Protein AF-A0A258FD17-F1 (afdb_monomer_lite)

Foldseek 3Di:
DVVPPVVPPPPPPLPCQCVVVVALHKGKDFADDPVCVCVPDPDDPPPPPQKADDPVDPRMIMGGDDAPAAQQPPSRRGDNQQCVDPVRNRHHPVVVVVVVVVVVVD

Radius of gyration: 18.04 Å; chains: 1; bounding box: 42×38×41 Å

Organism: NCBI:txid74313

Sequence (106 aa):
AFNVLAEQAGMPVNEFAAEVFRTSTAVLHEGLSPSMQDQHAFAEFKEGANTVTLANVPGVWARIDKASFAKCARSWRRDGTVGDDKEYPDLSARDADAVRWWDTHR

pLDDT: mean 77.76, std 22.1, range [31.16, 98.31]

Structure (mmCIF, N/CA/C/O backbone):
data_AF-A0A258FD17-F1
#
_entry.id   AF-A0A258FD17-F1
#
loop_
_atom_site.group_PDB
_atom_site.id
_atom_site.type_symbol
_atom_site.label_atom_id
_atom_site.label_alt_id
_atom_site.label_comp_id
_atom_site.label_asym_id
_atom_site.label_entity_id
_atom_site.label_seq_id
_atom_site.pdbx_PDB_ins_code
_atom_site.Cartn_x
_atom_site.Cartn_y
_atom_site.Cartn_z
_atom_site.occupancy
_atom_site.B_iso_or_equiv
_atom_site.auth_seq_id
_atom_site.auth_comp_id
_atom_site.auth_asym_id
_atom_site.auth_atom_id
_atom_site.pdbx_PDB_model_num
ATOM 1 N N . ALA A 1 1 ? 6.924 -25.187 -16.352 1.00 37.59 1 ALA A N 1
ATOM 2 C CA . ALA A 1 1 ? 5.456 -25.301 -16.209 1.00 37.59 1 ALA A CA 1
ATOM 3 C C . ALA A 1 1 ? 4.820 -24.206 -15.333 1.00 37.59 1 ALA A C 1
ATOM 5 O O . ALA A 1 1 ? 3.603 -24.135 -15.292 1.00 37.59 1 ALA A O 1
ATOM 6 N N . PHE A 1 2 ? 5.593 -23.317 -14.687 1.00 31.41 2 PHE A N 1
ATOM 7 C CA . PHE A 1 2 ? 5.050 -22.197 -13.895 1.00 31.41 2 PHE A CA 1
ATOM 8 C C . PHE A 1 2 ? 4.536 -21.010 -14.742 1.00 31.41 2 PHE A C 1
ATOM 10 O O . PHE A 1 2 ? 3.702 -20.247 -14.275 1.00 31.41 2 PHE A O 1
ATOM 17 N N . ASN A 1 3 ? 4.976 -20.889 -16.001 1.00 38.16 3 ASN A N 1
ATOM 18 C CA . ASN A 1 3 ? 4.644 -19.753 -16.877 1.00 38.16 3 ASN A CA 1
ATOM 19 C C . ASN A 1 3 ? 3.315 -19.877 -17.643 1.00 38.16 3 ASN A C 1
ATOM 21 O O . ASN A 1 3 ? 3.009 -18.997 -18.431 1.00 38.16 3 ASN A O 1
ATOM 25 N N . VAL A 1 4 ? 2.533 -20.945 -17.445 1.00 31.16 4 VAL A N 1
ATOM 26 C CA . VAL A 1 4 ? 1.282 -21.172 -18.208 1.00 31.16 4 VAL A CA 1
ATOM 27 C C . VAL A 1 4 ? 0.023 -20.906 -17.367 1.00 31.16 4 VAL A C 1
ATOM 29 O O . VAL A 1 4 ? -1.062 -20.752 -17.910 1.00 31.16 4 VAL A O 1
ATOM 32 N N . LEU A 1 5 ? 0.141 -20.783 -16.040 1.00 35.50 5 LEU A N 1
ATOM 33 C CA . LEU A 1 5 ? -1.026 -20.625 -15.159 1.00 35.50 5 LEU A CA 1
ATOM 34 C C . LEU A 1 5 ? -1.391 -19.162 -14.849 1.00 35.50 5 LEU A C 1
ATOM 36 O O . LEU A 1 5 ? -2.516 -18.903 -14.437 1.00 35.50 5 LEU A O 1
ATOM 40 N N . ALA A 1 6 ? -0.487 -18.203 -15.073 1.00 35.88 6 ALA A N 1
ATOM 41 C CA . ALA A 1 6 ? -0.763 -16.781 -14.829 1.00 35.88 6 ALA A CA 1
ATOM 42 C C . ALA A 1 6 ? -1.630 -16.132 -15.929 1.00 35.88 6 ALA A C 1
ATOM 44 O O . ALA A 1 6 ? -2.321 -15.153 -15.671 1.00 35.88 6 ALA A O 1
ATOM 45 N N . GLU A 1 7 ? -1.638 -16.699 -17.140 1.00 32.09 7 GLU A N 1
ATOM 46 C CA . GLU A 1 7 ? -2.398 -16.180 -18.287 1.00 32.09 7 GLU A CA 1
ATOM 47 C C . GLU A 1 7 ? -3.905 -16.507 -18.201 1.00 32.09 7 GLU A C 1
ATOM 49 O O . GLU A 1 7 ? -4.723 -15.862 -18.850 1.00 32.09 7 GLU A O 1
ATOM 54 N N . GLN A 1 8 ? -4.308 -17.470 -17.361 1.00 33.12 8 GLN A N 1
ATOM 55 C CA . GLN A 1 8 ? -5.683 -17.991 -17.342 1.00 33.12 8 GLN A CA 1
ATOM 56 C C . GLN A 1 8 ? -6.670 -17.231 -16.439 1.00 33.12 8 GLN A C 1
ATOM 58 O O . GLN A 1 8 ? -7.841 -17.603 -16.396 1.00 33.12 8 GLN A O 1
ATOM 63 N N . ALA A 1 9 ? -6.249 -16.176 -15.733 1.00 36.12 9 ALA A N 1
ATOM 64 C CA . ALA A 1 9 ? -7.103 -15.515 -14.738 1.00 36.12 9 ALA A CA 1
ATOM 65 C C . ALA A 1 9 ? -7.632 -14.123 -15.131 1.00 36.12 9 ALA A C 1
ATOM 67 O O . ALA A 1 9 ? -8.430 -13.569 -14.382 1.00 36.12 9 ALA A O 1
ATOM 68 N N . GLY A 1 10 ? -7.217 -13.528 -16.259 1.00 41.31 10 GLY A N 1
ATOM 69 C CA . GLY A 1 10 ? -7.689 -12.188 -16.660 1.00 41.31 10 GLY A CA 1
ATOM 70 C C . GLY A 1 10 ? -7.449 -11.084 -15.615 1.00 41.31 10 GLY A C 1
ATOM 71 O O . GLY A 1 10 ? -8.046 -10.013 -15.700 1.00 41.31 10 GLY A O 1
ATOM 72 N N . MET A 1 11 ? -6.595 -11.342 -14.622 1.00 49.16 11 MET A N 1
ATOM 73 C CA . MET A 1 11 ? -6.242 -10.387 -13.581 1.00 49.16 11 MET A CA 1
ATOM 74 C C . MET A 1 11 ? -5.310 -9.356 -14.210 1.00 49.16 11 MET A C 1
ATOM 76 O O . MET A 1 11 ? -4.316 -9.750 -14.834 1.00 49.16 11 MET A O 1
ATOM 80 N N . PRO A 1 12 ? -5.601 -8.049 -14.117 1.00 62.50 12 PRO A N 1
ATOM 81 C CA . PRO A 1 12 ? -4.702 -7.054 -14.668 1.00 62.50 12 PRO A CA 1
ATOM 82 C C . PRO A 1 12 ? -3.336 -7.230 -13.996 1.00 62.50 12 PRO A C 1
ATOM 84 O O . PRO A 1 12 ? -3.251 -7.254 -12.774 1.00 62.50 12 PRO A O 1
ATOM 87 N N . VAL A 1 13 ? -2.262 -7.337 -14.785 1.00 63.47 13 VAL A N 1
ATOM 88 C CA . VAL A 1 13 ? -0.862 -7.554 -14.340 1.00 63.47 13 VAL A CA 1
ATOM 89 C C . VAL A 1 13 ? -0.442 -6.635 -13.174 1.00 63.47 13 VAL A C 1
ATOM 91 O O . VAL A 1 13 ? 0.428 -6.970 -12.372 1.00 63.47 13 VAL A O 1
ATOM 94 N N . ASN A 1 14 ? -1.108 -5.491 -13.033 1.00 78.19 14 ASN A N 1
ATOM 95 C CA . ASN A 1 14 ? -0.897 -4.511 -11.974 1.00 78.19 14 ASN A CA 1
ATOM 96 C C . ASN A 1 14 ? -1.533 -4.843 -10.614 1.00 78.19 14 ASN A C 1
ATOM 98 O O . ASN A 1 14 ? -1.201 -4.182 -9.634 1.00 78.19 14 ASN A O 1
ATOM 102 N N . GLU A 1 15 ? -2.406 -5.844 -10.514 1.00 78.50 15 GLU A N 1
ATOM 103 C CA . GLU A 1 15 ? -3.150 -6.155 -9.285 1.00 78.50 15 GLU A CA 1
ATOM 104 C C . GLU A 1 15 ? -2.229 -6.554 -8.122 1.00 78.50 15 GLU A C 1
ATOM 106 O O . GLU A 1 15 ? -2.435 -6.141 -6.981 1.00 78.50 15 GLU A O 1
ATOM 111 N N . PHE A 1 16 ? -1.150 -7.284 -8.418 1.00 84.12 16 PHE A N 1
ATOM 112 C CA . PHE A 1 16 ? -0.214 -7.790 -7.408 1.00 84.12 16 PHE A CA 1
ATOM 113 C C . PHE A 1 16 ? 1.115 -7.047 -7.344 1.00 84.12 16 PHE A C 1
ATOM 115 O O . PHE A 1 16 ? 1.944 -7.364 -6.489 1.00 84.12 16 PHE A O 1
ATOM 122 N N . ALA A 1 17 ? 1.342 -6.056 -8.209 1.00 89.00 17 ALA A N 1
ATOM 123 C CA . ALA A 1 17 ? 2.627 -5.369 -8.285 1.00 89.00 17 ALA A CA 1
ATOM 124 C C . ALA A 1 17 ? 3.048 -4.812 -6.911 1.00 89.00 17 ALA A C 1
ATOM 126 O O . ALA A 1 17 ? 4.170 -5.043 -6.464 1.00 89.00 17 ALA A O 1
ATOM 127 N N . ALA A 1 18 ? 2.130 -4.159 -6.192 1.00 89.62 18 ALA A N 1
ATOM 128 C CA . ALA A 1 18 ? 2.409 -3.594 -4.869 1.00 89.62 18 ALA A CA 1
ATOM 129 C C . ALA A 1 18 ? 2.841 -4.662 -3.843 1.00 89.62 18 ALA A C 1
ATOM 131 O O . ALA A 1 18 ? 3.740 -4.429 -3.038 1.00 89.62 18 ALA A O 1
ATOM 132 N N . GLU A 1 19 ? 2.257 -5.860 -3.908 1.00 90.81 19 GLU A N 1
ATOM 133 C CA . GLU A 1 19 ? 2.607 -6.965 -3.010 1.00 90.81 19 GLU A CA 1
ATOM 134 C C . GLU A 1 19 ? 3.991 -7.542 -3.333 1.00 90.81 19 GLU A C 1
ATOM 136 O O . GLU A 1 19 ? 4.796 -7.762 -2.426 1.00 90.81 19 GLU A O 1
ATOM 141 N N . VAL A 1 20 ? 4.307 -7.718 -4.622 1.00 89.56 20 VAL A N 1
ATOM 142 C CA . VAL A 1 20 ? 5.622 -8.202 -5.079 1.00 89.56 20 VAL A CA 1
ATOM 143 C C . VAL A 1 20 ? 6.736 -7.244 -4.655 1.00 89.56 20 VAL A C 1
ATOM 145 O O . VAL A 1 20 ? 7.759 -7.682 -4.127 1.00 89.56 20 VAL A O 1
ATOM 148 N N . PHE A 1 21 ? 6.526 -5.937 -4.827 1.00 88.94 21 PHE A N 1
ATOM 149 C CA . PHE A 1 21 ? 7.503 -4.911 -4.448 1.00 88.94 21 PHE A CA 1
ATOM 150 C C . PHE A 1 21 ? 7.474 -4.545 -2.958 1.00 88.94 21 PHE A C 1
ATOM 152 O O . PHE A 1 21 ? 8.293 -3.737 -2.526 1.00 88.94 21 PHE A O 1
ATOM 159 N N . ARG A 1 22 ? 6.579 -5.143 -2.156 1.00 91.62 22 ARG A N 1
ATOM 160 C CA . ARG A 1 22 ? 6.392 -4.831 -0.725 1.00 91.62 22 ARG A CA 1
ATOM 161 C C . ARG A 1 22 ? 6.120 -3.346 -0.462 1.00 91.62 22 ARG A C 1
ATOM 163 O O . ARG A 1 22 ? 6.570 -2.778 0.534 1.00 91.62 22 ARG A O 1
ATOM 170 N N . THR A 1 23 ? 5.349 -2.719 -1.341 1.00 91.38 23 THR A N 1
ATOM 171 C CA . THR A 1 23 ? 4.941 -1.315 -1.252 1.00 91.38 23 THR A CA 1
ATOM 172 C C . THR A 1 23 ? 3.426 -1.199 -1.107 1.00 91.38 23 THR A C 1
ATOM 174 O O . THR A 1 23 ? 2.679 -2.154 -1.286 1.00 91.38 23 THR A O 1
ATOM 177 N N . SER A 1 24 ? 2.934 -0.007 -0.752 1.00 91.56 24 SER A N 1
ATOM 178 C CA . SER A 1 24 ? 1.480 0.238 -0.724 1.00 91.56 24 SER A CA 1
ATOM 179 C C . SER A 1 24 ? 0.893 0.496 -2.114 1.00 91.56 24 SER A C 1
ATOM 181 O O . SER A 1 24 ? -0.277 0.206 -2.341 1.00 91.56 24 SER A O 1
ATOM 183 N N . THR A 1 25 ? 1.701 1.017 -3.044 1.00 88.06 25 THR A N 1
ATOM 184 C CA . THR A 1 25 ? 1.347 1.160 -4.461 1.00 88.06 25 THR A CA 1
ATOM 185 C C . THR A 1 25 ? 2.521 0.721 -5.328 1.00 88.06 25 THR A C 1
ATOM 187 O O . THR A 1 25 ? 3.680 0.961 -4.979 1.00 88.06 25 THR A O 1
ATOM 190 N N . ALA A 1 26 ? 2.221 0.069 -6.444 1.00 89.44 26 ALA A N 1
ATOM 191 C CA . ALA A 1 26 ? 3.147 -0.115 -7.548 1.00 89.44 26 ALA A CA 1
ATOM 192 C C . ALA A 1 26 ? 2.344 -0.342 -8.831 1.00 89.44 26 ALA A C 1
ATOM 194 O O . ALA A 1 26 ? 1.272 -0.945 -8.788 1.00 89.44 26 ALA A O 1
ATOM 195 N N . VAL A 1 27 ? 2.868 0.126 -9.957 1.00 87.31 27 VAL A N 1
ATOM 196 C CA . VAL A 1 27 ? 2.289 -0.091 -11.286 1.00 87.31 27 VAL A CA 1
ATOM 197 C C . VAL A 1 27 ? 3.396 -0.567 -12.209 1.00 87.31 27 VAL A C 1
ATOM 199 O O . VAL A 1 27 ? 4.439 0.076 -12.296 1.00 87.31 27 VAL A O 1
ATOM 202 N N . LEU A 1 28 ? 3.183 -1.694 -12.878 1.00 87.88 28 LEU A N 1
ATOM 203 C CA . LEU A 1 28 ? 4.074 -2.192 -13.914 1.00 87.88 28 LEU A CA 1
ATOM 204 C C . LEU A 1 28 ? 3.780 -1.493 -15.239 1.00 87.88 28 LEU A C 1
ATOM 206 O O . LEU A 1 28 ? 2.634 -1.216 -15.599 1.00 87.88 28 LEU A O 1
ATOM 210 N N . HIS A 1 29 ? 4.854 -1.223 -15.962 1.00 84.38 29 HIS A N 1
ATOM 211 C CA . HIS A 1 29 ? 4.854 -0.589 -17.263 1.00 84.38 29 HIS A CA 1
ATOM 212 C C . HIS A 1 29 ? 5.771 -1.374 -18.203 1.00 84.38 29 HIS A C 1
ATOM 214 O O . HIS A 1 29 ? 6.838 -1.852 -17.805 1.00 84.38 29 HIS A O 1
ATOM 220 N N . GLU A 1 30 ? 5.357 -1.467 -19.462 1.00 86.44 30 GLU A N 1
ATOM 221 C CA . GLU A 1 30 ? 6.183 -1.968 -20.559 1.00 86.44 30 GLU A CA 1
ATOM 222 C C . GLU A 1 30 ? 6.902 -0.804 -21.262 1.00 86.44 30 GLU A C 1
ATOM 224 O O . GLU A 1 30 ? 6.431 0.337 -21.264 1.00 86.44 30 GLU A O 1
ATOM 229 N N . GLY A 1 31 ? 8.048 -1.092 -21.874 1.00 83.44 31 GLY A N 1
ATOM 230 C CA . GLY A 1 31 ? 8.880 -0.134 -22.597 1.00 83.44 31 GLY A CA 1
ATOM 231 C C . GLY A 1 31 ? 10.028 0.446 -21.769 1.00 83.44 31 GLY A C 1
ATOM 232 O O . GLY A 1 31 ? 10.443 -0.095 -20.744 1.00 83.44 31 GLY A O 1
ATOM 233 N N . LEU A 1 32 ? 10.592 1.552 -22.257 1.00 76.25 32 LEU A N 1
ATOM 234 C CA . LEU A 1 32 ? 11.698 2.237 -21.590 1.00 76.25 32 LEU A CA 1
ATOM 235 C C . LEU A 1 32 ? 11.181 3.021 -20.386 1.00 76.25 32 LEU A C 1
ATOM 237 O O . LEU A 1 32 ? 10.193 3.752 -20.486 1.00 76.25 32 LEU A O 1
ATOM 241 N N . SER A 1 33 ? 11.870 2.897 -19.254 1.00 69.00 33 SER A N 1
ATOM 242 C CA . SER A 1 33 ? 11.547 3.706 -18.088 1.00 69.00 33 SER A CA 1
ATOM 243 C C . SER A 1 33 ? 11.883 5.185 -18.345 1.00 69.00 33 SER A C 1
ATOM 245 O O . SER A 1 33 ? 12.815 5.481 -19.099 1.00 69.00 33 SER A O 1
ATOM 247 N N . PRO A 1 34 ? 11.191 6.143 -17.701 1.00 67.88 34 PRO A N 1
ATOM 248 C CA . PRO A 1 34 ? 11.518 7.566 -17.829 1.00 67.88 34 PRO A CA 1
ATOM 249 C C . PRO A 1 34 ? 12.963 7.881 -17.417 1.00 67.88 34 PRO A C 1
ATOM 251 O O . PRO A 1 34 ? 13.607 8.737 -18.012 1.00 67.88 34 PRO A O 1
ATOM 254 N N . SER A 1 35 ? 13.503 7.136 -16.447 1.00 60.12 35 SER A N 1
ATOM 255 C CA . SER A 1 35 ? 14.903 7.227 -16.014 1.00 60.12 35 SER A CA 1
ATOM 256 C C . SER A 1 35 ? 15.920 6.675 -17.025 1.00 60.12 35 SER A C 1
ATOM 258 O O . SER A 1 35 ? 17.104 6.951 -16.885 1.00 60.12 35 SER A O 1
ATOM 260 N N . MET A 1 36 ? 15.489 5.914 -18.039 1.00 52.22 36 MET A N 1
ATOM 261 C CA . MET A 1 36 ? 16.348 5.357 -19.094 1.00 52.22 36 MET A CA 1
ATOM 262 C C . MET A 1 36 ? 16.454 6.244 -20.345 1.00 52.22 36 MET A C 1
ATOM 264 O O . MET A 1 36 ? 17.199 5.892 -21.259 1.00 52.22 36 MET A O 1
ATOM 268 N N . GLN A 1 37 ? 15.751 7.383 -20.412 1.00 54.56 37 GLN A N 1
ATOM 269 C CA . GLN A 1 37 ? 15.863 8.305 -21.555 1.00 54.56 37 GLN A CA 1
ATOM 270 C C . GLN A 1 37 ? 17.181 9.106 -21.561 1.00 54.56 37 GLN A C 1
ATOM 272 O O . GLN A 1 37 ? 17.593 9.559 -22.623 1.00 54.56 37 GLN A O 1
ATO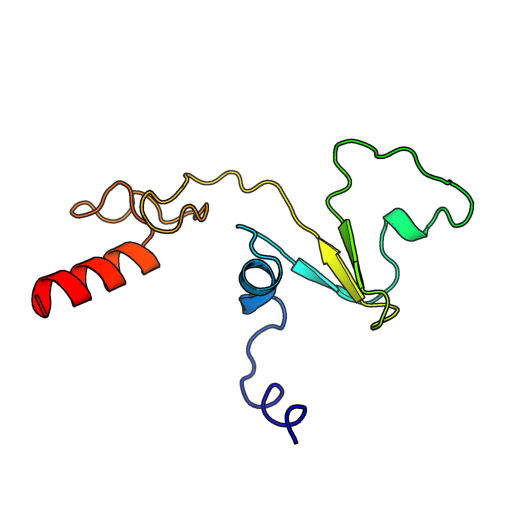M 277 N N . ASP A 1 38 ? 17.900 9.175 -20.433 1.00 48.44 38 ASP A N 1
ATOM 278 C CA . ASP A 1 38 ? 19.250 9.750 -20.341 1.00 48.44 38 ASP A CA 1
ATOM 279 C C . ASP A 1 38 ? 20.302 8.646 -20.127 1.00 48.44 38 ASP A C 1
ATOM 281 O O . ASP A 1 38 ? 20.786 8.409 -19.022 1.00 48.44 38 ASP A O 1
ATOM 285 N N . GLN A 1 39 ? 20.695 7.963 -21.207 1.00 44.94 39 GLN A N 1
ATOM 286 C CA . GLN A 1 39 ? 21.669 6.852 -21.185 1.00 44.94 39 GLN A CA 1
ATOM 287 C C . GLN A 1 39 ? 23.109 7.253 -20.781 1.00 44.94 39 GLN A C 1
ATOM 289 O O . GLN A 1 39 ? 23.984 6.391 -20.705 1.00 44.94 39 GLN A O 1
ATOM 294 N N . HIS A 1 40 ? 23.372 8.536 -20.508 1.00 37.59 40 HIS A N 1
ATOM 295 C CA . HIS A 1 40 ? 24.696 9.060 -20.140 1.00 37.59 40 HIS A CA 1
ATOM 296 C C . HIS A 1 40 ? 24.754 9.786 -18.794 1.00 37.59 40 HIS A C 1
ATOM 298 O O . HIS A 1 40 ? 25.833 10.213 -18.381 1.00 37.59 40 HIS A O 1
ATOM 304 N N . ALA A 1 41 ? 23.641 9.907 -18.075 1.00 40.94 41 ALA A N 1
ATOM 305 C CA . ALA A 1 41 ? 23.691 10.416 -16.720 1.00 40.94 41 ALA A CA 1
ATOM 306 C C . ALA A 1 41 ? 23.920 9.227 -15.780 1.00 40.94 41 ALA A C 1
ATOM 308 O O . ALA A 1 41 ? 23.021 8.419 -15.554 1.00 40.94 41 ALA A O 1
ATOM 309 N N . PHE A 1 42 ? 25.099 9.152 -15.156 1.00 41.38 42 PHE A N 1
ATOM 310 C CA . PHE A 1 42 ? 25.165 8.662 -13.777 1.00 41.38 42 PHE A CA 1
ATOM 311 C C . PHE A 1 42 ? 24.316 9.631 -12.946 1.00 41.38 42 PHE A C 1
ATOM 313 O O . PHE A 1 42 ? 24.839 10.551 -12.322 1.00 41.38 42 PHE A O 1
ATOM 320 N N . ALA A 1 43 ? 22.994 9.524 -13.072 1.00 42.31 43 ALA A N 1
ATOM 321 C CA . ALA A 1 43 ? 22.069 10.430 -12.443 1.00 42.31 43 ALA A CA 1
ATOM 322 C C . ALA A 1 43 ? 22.175 10.149 -10.953 1.00 42.31 43 ALA A C 1
ATOM 324 O O . ALA A 1 43 ? 21.772 9.092 -10.465 1.00 42.31 43 ALA A O 1
ATOM 325 N N . GLU A 1 44 ? 22.804 11.099 -10.269 1.00 42.69 44 GLU A N 1
ATOM 326 C CA . GLU A 1 44 ? 22.560 11.455 -8.883 1.00 42.69 44 GLU A CA 1
ATOM 327 C C . GLU A 1 44 ? 21.200 10.912 -8.437 1.00 42.69 44 GLU A C 1
ATOM 329 O O . GLU A 1 44 ? 20.202 11.127 -9.131 1.00 42.69 44 GLU A O 1
ATOM 334 N N . PHE A 1 45 ? 21.176 10.163 -7.328 1.00 37.41 45 PHE A N 1
ATOM 335 C CA . PHE A 1 45 ? 19.951 9.704 -6.675 1.00 37.41 45 PHE A CA 1
ATOM 336 C C . PHE A 1 45 ? 19.045 10.925 -6.464 1.00 37.41 45 PHE A C 1
ATOM 338 O O . PHE A 1 45 ? 19.122 11.610 -5.447 1.00 37.41 45 PHE A O 1
ATOM 345 N N . LYS A 1 46 ? 18.208 11.248 -7.454 1.00 42.22 46 LYS A N 1
ATOM 346 C CA . LYS A 1 46 ? 17.224 12.306 -7.329 1.00 42.22 46 LYS A CA 1
ATOM 347 C C . LYS A 1 46 ? 16.186 11.737 -6.393 1.00 42.22 46 LYS A C 1
ATOM 349 O O . LYS A 1 46 ? 15.460 10.803 -6.738 1.00 42.22 46 LYS A O 1
ATOM 354 N N . GLU A 1 47 ? 16.175 12.266 -5.183 1.00 38.50 47 GLU A N 1
ATOM 355 C CA . GLU A 1 47 ? 15.110 12.058 -4.222 1.00 38.50 47 GLU A CA 1
ATOM 356 C C . GLU A 1 47 ? 13.769 12.250 -4.962 1.00 38.50 47 GLU A C 1
ATOM 358 O O . GLU A 1 47 ? 13.480 13.332 -5.470 1.00 38.50 47 GLU A O 1
ATOM 363 N N . GLY A 1 48 ? 13.013 11.161 -5.161 1.00 46.56 48 GLY A N 1
ATOM 364 C CA . GLY A 1 48 ? 11.801 11.163 -5.994 1.00 46.56 48 GLY A CA 1
ATOM 365 C C . GLY A 1 48 ? 11.839 10.328 -7.281 1.00 46.56 48 GLY A C 1
ATOM 366 O O . GLY A 1 48 ? 10.834 10.304 -7.989 1.00 46.56 48 GLY A O 1
ATOM 367 N N . ALA A 1 49 ? 12.919 9.598 -7.584 1.00 58.41 49 ALA A N 1
ATOM 368 C CA . ALA A 1 49 ? 12.879 8.555 -8.612 1.00 58.41 49 ALA A CA 1
ATOM 369 C C . ALA A 1 49 ? 11.996 7.381 -8.138 1.00 58.41 49 ALA A C 1
ATOM 371 O O . ALA A 1 49 ? 12.454 6.424 -7.522 1.00 58.41 49 ALA A O 1
ATOM 372 N N . ASN A 1 50 ? 10.699 7.459 -8.422 1.00 75.25 50 ASN A N 1
ATOM 373 C CA . ASN A 1 50 ? 9.681 6.451 -8.125 1.00 75.25 50 ASN A CA 1
ATOM 374 C C . ASN A 1 50 ? 9.719 5.265 -9.104 1.00 75.25 50 ASN A C 1
ATOM 376 O O . ASN A 1 50 ? 8.677 4.703 -9.407 1.00 75.25 50 ASN A O 1
ATOM 380 N N . THR A 1 51 ? 10.874 4.918 -9.671 1.00 81.88 51 THR A N 1
ATOM 381 C CA . THR A 1 51 ? 10.977 3.975 -10.794 1.00 81.88 51 THR A CA 1
ATOM 382 C C . THR A 1 51 ? 12.012 2.895 -10.507 1.00 81.88 51 THR A C 1
ATOM 384 O O . THR A 1 51 ? 13.146 3.201 -10.150 1.00 81.88 51 THR A O 1
ATOM 387 N N . VAL A 1 52 ? 11.633 1.633 -10.705 1.00 83.00 52 VAL A N 1
ATOM 388 C CA . VAL A 1 52 ? 12.481 0.450 -10.514 1.00 83.00 52 VAL A CA 1
ATOM 389 C C . VAL A 1 52 ? 12.503 -0.358 -11.808 1.00 83.00 52 VAL A C 1
ATOM 391 O O . VAL A 1 52 ? 11.453 -0.732 -12.322 1.00 83.00 52 VAL A O 1
ATOM 394 N N . THR A 1 53 ? 13.689 -0.636 -12.344 1.00 84.06 53 THR A N 1
ATOM 395 C CA . THR A 1 53 ? 13.870 -1.491 -13.528 1.00 84.06 53 THR A CA 1
ATOM 396 C C . THR A 1 53 ? 14.261 -2.909 -13.116 1.00 84.06 53 THR A C 1
ATOM 398 O O . THR A 1 53 ? 14.862 -3.126 -12.062 1.00 84.06 53 THR A O 1
ATOM 401 N N . LEU A 1 54 ? 13.917 -3.897 -13.946 1.00 79.25 54 LEU A N 1
ATOM 402 C CA . LEU A 1 54 ? 14.231 -5.304 -13.697 1.00 79.25 54 LEU A CA 1
ATOM 403 C C . LEU A 1 54 ? 15.383 -5.751 -14.602 1.00 79.25 54 LEU A C 1
ATOM 405 O O . LEU A 1 54 ? 15.210 -5.896 -15.807 1.00 79.25 54 LEU A O 1
ATOM 409 N N . ALA A 1 55 ? 16.559 -6.012 -14.023 1.00 78.00 55 ALA A N 1
ATOM 410 C CA . ALA A 1 55 ? 17.767 -6.350 -14.789 1.00 78.00 55 ALA A CA 1
ATOM 411 C C . ALA A 1 55 ? 17.590 -7.567 -15.720 1.00 78.00 55 ALA A C 1
ATOM 413 O O . ALA A 1 55 ? 18.106 -7.581 -16.834 1.00 78.00 55 ALA A O 1
ATOM 414 N N . ASN A 1 56 ? 16.825 -8.568 -15.276 1.00 79.81 56 ASN A N 1
ATOM 415 C CA . ASN A 1 56 ? 16.611 -9.815 -16.015 1.00 79.81 56 ASN A CA 1
ATOM 416 C C . ASN A 1 56 ? 15.389 -9.767 -16.947 1.00 79.81 56 ASN A C 1
ATOM 418 O O . ASN A 1 56 ? 15.114 -10.749 -17.633 1.00 79.81 56 ASN A O 1
ATOM 422 N N . VAL A 1 57 ? 14.647 -8.655 -16.958 1.00 84.69 57 VAL A N 1
ATOM 423 C CA . VAL A 1 57 ? 13.466 -8.459 -17.809 1.00 84.69 57 VAL A CA 1
ATOM 424 C C . VAL A 1 57 ? 13.556 -7.074 -18.463 1.00 84.69 57 VAL A C 1
ATOM 426 O O . VAL A 1 57 ? 12.913 -6.123 -18.010 1.00 84.69 57 VAL A O 1
ATOM 429 N N . PRO A 1 58 ? 14.388 -6.927 -19.512 1.00 82.31 58 PRO A N 1
ATOM 430 C CA . PRO A 1 58 ? 14.519 -5.665 -20.228 1.00 82.31 58 PRO A CA 1
ATOM 431 C C . PRO A 1 58 ? 13.173 -5.211 -20.800 1.00 82.31 58 PRO A C 1
ATOM 433 O O . PRO A 1 58 ? 12.405 -6.023 -21.310 1.00 82.31 58 PRO A O 1
ATOM 436 N N . GLY A 1 59 ? 12.899 -3.907 -20.736 1.00 82.69 59 GLY A N 1
ATOM 437 C CA . GLY A 1 59 ? 11.636 -3.343 -21.218 1.00 82.69 59 GLY A CA 1
ATOM 438 C C . GLY A 1 59 ? 10.463 -3.481 -20.245 1.00 82.69 59 GLY A C 1
ATOM 439 O O . GLY A 1 59 ? 9.341 -3.174 -20.629 1.00 82.69 59 GLY A O 1
ATOM 440 N N . VAL A 1 60 ? 10.698 -3.912 -19.001 1.00 86.50 60 VAL A N 1
ATOM 441 C CA . VAL A 1 60 ? 9.700 -3.873 -17.925 1.00 86.50 60 VAL A CA 1
ATOM 442 C C . VAL A 1 60 ? 10.240 -3.066 -16.752 1.00 86.50 60 VAL A C 1
ATOM 444 O O . VAL A 1 60 ? 11.379 -3.243 -16.306 1.00 86.50 60 VAL A O 1
ATOM 447 N N . TRP A 1 61 ? 9.402 -2.176 -16.230 1.00 86.38 61 TRP A N 1
ATOM 448 C CA . TRP A 1 61 ? 9.723 -1.357 -15.070 1.00 86.38 61 TRP A CA 1
ATOM 449 C C . TRP A 1 61 ? 8.492 -1.130 -14.192 1.00 86.38 61 TRP A C 1
ATOM 451 O O . TRP A 1 61 ? 7.354 -1.241 -14.639 1.00 86.38 61 TRP A O 1
ATOM 461 N N . ALA A 1 62 ? 8.725 -0.829 -12.918 1.00 87.50 62 ALA A N 1
ATOM 462 C CA . ALA A 1 62 ? 7.693 -0.542 -11.937 1.00 87.50 62 ALA A CA 1
ATOM 463 C C . ALA A 1 62 ? 7.772 0.913 -11.485 1.00 87.50 62 ALA A C 1
ATOM 465 O O . ALA A 1 62 ? 8.853 1.417 -11.178 1.00 87.50 62 ALA A O 1
ATOM 466 N N . ARG A 1 63 ? 6.617 1.570 -11.396 1.00 86.94 63 ARG A N 1
ATOM 467 C CA . ARG A 1 63 ? 6.454 2.878 -10.769 1.00 86.94 63 ARG A CA 1
ATOM 468 C C . ARG A 1 63 ? 5.914 2.710 -9.354 1.00 86.94 63 ARG A C 1
ATOM 470 O O . ARG A 1 63 ? 4.891 2.055 -9.180 1.00 86.94 63 ARG A O 1
ATOM 477 N N . ILE A 1 64 ? 6.572 3.293 -8.359 1.00 87.00 64 ILE A N 1
ATOM 478 C CA . ILE A 1 64 ? 6.248 3.184 -6.932 1.00 87.00 64 ILE A CA 1
ATOM 479 C C . ILE A 1 64 ? 5.977 4.576 -6.374 1.00 87.00 64 ILE A C 1
ATOM 481 O O . ILE A 1 64 ? 6.897 5.295 -5.983 1.00 87.00 64 ILE A O 1
ATOM 485 N N . ASP A 1 65 ? 4.709 4.959 -6.294 1.00 83.62 65 ASP A N 1
ATOM 486 C CA . ASP A 1 65 ? 4.349 6.258 -5.741 1.00 83.62 65 ASP A CA 1
ATOM 487 C C . ASP A 1 65 ? 4.212 6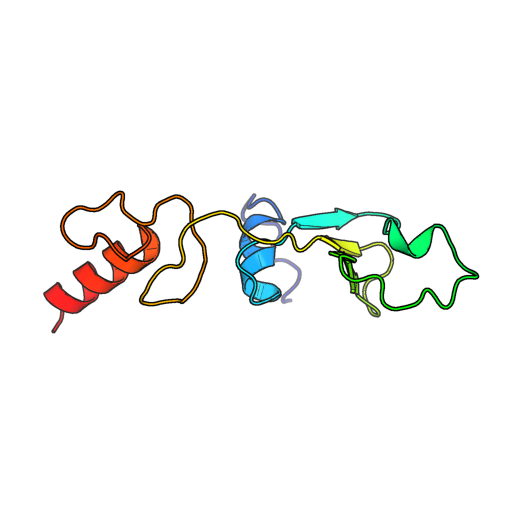.214 -4.221 1.00 83.62 65 ASP A C 1
ATOM 489 O O . ASP A 1 65 ? 3.834 5.209 -3.603 1.00 83.62 65 ASP A O 1
ATOM 493 N N . LYS A 1 66 ? 4.448 7.370 -3.598 1.00 84.56 66 LYS A N 1
AT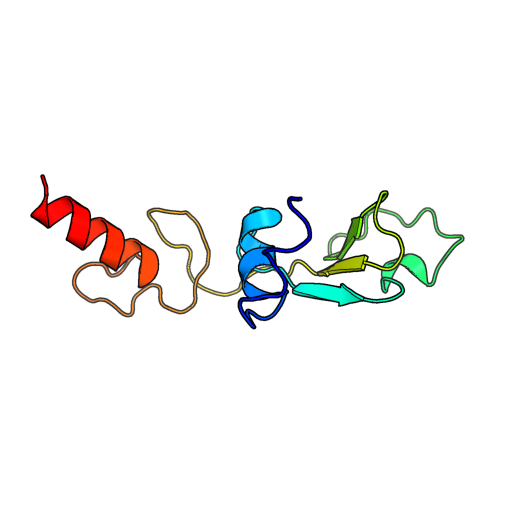OM 494 C CA . LYS A 1 66 ? 4.079 7.566 -2.201 1.00 84.56 66 LYS A CA 1
ATOM 495 C C . LYS A 1 66 ? 2.556 7.514 -2.083 1.00 84.56 66 LYS A C 1
ATOM 497 O O . LYS A 1 66 ? 1.857 8.398 -2.569 1.00 84.56 66 LYS A O 1
ATOM 502 N N . ALA A 1 67 ? 2.053 6.498 -1.391 1.00 87.69 67 ALA A N 1
ATOM 503 C CA . ALA A 1 67 ? 0.631 6.377 -1.100 1.00 87.69 67 ALA A CA 1
ATOM 504 C C . ALA A 1 67 ? 0.173 7.504 -0.157 1.00 87.69 67 ALA A C 1
ATOM 506 O O . ALA A 1 67 ? 0.781 7.724 0.896 1.00 87.69 67 ALA A O 1
ATOM 507 N N . SER A 1 68 ? -0.903 8.196 -0.529 1.00 89.56 68 SER A N 1
ATOM 508 C CA . SER A 1 68 ? -1.496 9.296 0.244 1.00 89.56 68 SER A CA 1
ATOM 509 C C . SER A 1 68 ? -2.484 8.826 1.313 1.00 89.56 68 SER A C 1
ATOM 511 O O . SER A 1 68 ? -2.759 9.568 2.253 1.00 89.56 68 SER A O 1
ATOM 513 N N . PHE A 1 69 ? -2.995 7.601 1.194 1.00 93.88 69 PHE A N 1
ATOM 514 C CA . PHE A 1 69 ? -3.999 7.059 2.104 1.00 93.88 69 PHE A CA 1
ATOM 515 C C . PHE A 1 69 ? -3.456 6.770 3.510 1.00 93.88 69 PHE A C 1
ATOM 517 O O . PHE A 1 69 ? -2.238 6.685 3.745 1.00 93.88 69 PHE A O 1
ATOM 524 N N . ALA A 1 70 ? -4.382 6.605 4.457 1.00 96.62 70 ALA A N 1
ATOM 525 C CA . ALA A 1 70 ? -4.067 6.257 5.833 1.00 96.62 70 ALA A CA 1
ATOM 526 C C . ALA A 1 70 ? -3.399 4.875 5.917 1.00 96.62 70 ALA A C 1
ATOM 528 O O . ALA A 1 70 ? -3.610 3.995 5.085 1.00 96.62 70 ALA A O 1
ATOM 529 N N . LYS A 1 71 ? -2.524 4.714 6.913 1.00 97.56 71 LYS A N 1
ATOM 530 C CA . LYS A 1 71 ? -1.798 3.469 7.173 1.00 97.56 71 LYS A CA 1
ATOM 531 C C . LYS A 1 71 ? -2.701 2.541 7.986 1.00 97.56 71 LYS A C 1
ATOM 533 O O . LYS A 1 71 ? -3.093 2.922 9.081 1.00 97.56 71 LYS A O 1
ATOM 538 N N . CYS A 1 72 ? -2.950 1.333 7.492 1.00 98.06 72 CYS A N 1
ATOM 539 C CA . CYS A 1 72 ? -3.625 0.288 8.254 1.00 98.06 72 CYS A CA 1
ATOM 540 C C . CYS A 1 72 ? -2.765 -0.148 9.451 1.00 98.06 72 CYS A C 1
ATOM 542 O O . CYS A 1 72 ? -1.565 -0.413 9.298 1.00 98.06 72 CYS A O 1
ATOM 544 N N . ALA A 1 73 ? -3.365 -0.257 10.637 1.00 98.25 73 ALA A N 1
ATOM 545 C CA . ALA A 1 73 ? -2.647 -0.600 11.861 1.00 98.25 73 ALA A CA 1
ATOM 546 C C . ALA A 1 73 ? -2.061 -2.026 11.854 1.00 98.25 73 ALA A C 1
ATOM 548 O O . ALA A 1 73 ? -0.974 -2.241 12.393 1.00 98.25 73 ALA A O 1
ATOM 549 N N . ARG A 1 74 ? -2.723 -2.985 11.189 1.00 97.50 74 ARG A N 1
ATOM 550 C CA . ARG A 1 74 ? -2.318 -4.401 11.167 1.00 97.50 74 ARG A CA 1
ATOM 551 C C . ARG A 1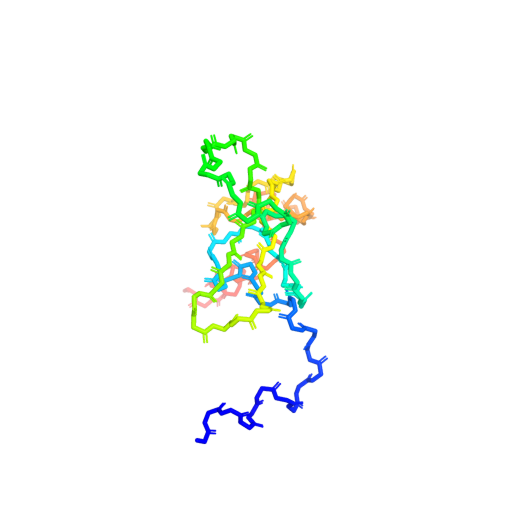 74 ? -1.219 -4.704 10.151 1.00 97.50 74 ARG A C 1
ATOM 553 O O . ARG A 1 74 ? -0.141 -5.149 10.531 1.00 97.50 74 ARG A O 1
ATOM 560 N N . SER A 1 75 ? -1.481 -4.493 8.860 1.00 95.81 75 SER A N 1
ATOM 561 C CA . SER A 1 75 ? -0.514 -4.816 7.795 1.00 95.81 75 SER A CA 1
ATOM 562 C C . SER A 1 75 ? 0.498 -3.715 7.508 1.00 95.81 75 SER A C 1
ATOM 564 O O . SER A 1 75 ? 1.438 -3.947 6.752 1.00 95.81 75 SER A O 1
ATOM 566 N N . TRP A 1 76 ? 0.289 -2.508 8.045 1.00 96.31 76 TRP A N 1
ATOM 567 C CA . TRP A 1 76 ? 1.057 -1.304 7.713 1.00 96.31 76 TRP A CA 1
ATOM 568 C C . TRP A 1 76 ? 0.942 -0.842 6.252 1.00 96.31 76 TRP A C 1
ATOM 570 O O . TRP A 1 76 ? 1.583 0.147 5.882 1.00 96.31 76 TRP A O 1
ATOM 580 N N . ARG A 1 77 ? 0.099 -1.490 5.436 1.00 94.69 77 ARG A N 1
ATOM 581 C CA . ARG A 1 77 ? -0.234 -1.034 4.084 1.00 94.69 77 ARG A CA 1
ATOM 582 C C . ARG A 1 77 ? -1.049 0.256 4.163 1.00 94.69 77 ARG A C 1
ATOM 584 O O . ARG A 1 77 ? -1.926 0.391 5.013 1.00 94.69 77 ARG A O 1
ATOM 591 N N . ARG A 1 78 ? -0.755 1.217 3.287 1.00 95.00 78 ARG A N 1
ATOM 592 C CA . ARG A 1 78 ? -1.601 2.400 3.097 1.00 95.00 78 ARG A CA 1
ATOM 593 C C . ARG A 1 78 ? -2.710 2.072 2.110 1.00 95.00 78 ARG A C 1
ATOM 595 O O . ARG A 1 78 ? -2.407 1.657 0.994 1.00 95.00 78 ARG A O 1
ATOM 602 N N . ASP A 1 79 ? -3.955 2.255 2.525 1.00 94.19 79 ASP A N 1
ATOM 603 C CA . ASP A 1 79 ? -5.136 1.837 1.769 1.00 94.19 79 ASP A CA 1
ATOM 604 C C . ASP A 1 79 ? -6.278 2.845 1.950 1.00 94.19 79 ASP A C 1
ATOM 606 O O . ASP A 1 79 ? -6.431 3.425 3.025 1.00 94.19 79 ASP A O 1
ATOM 610 N N . GLY A 1 80 ? -7.041 3.091 0.883 1.00 94.56 80 GLY A N 1
ATOM 611 C CA . GLY A 1 80 ? -8.112 4.089 0.871 1.00 94.56 80 GLY A CA 1
ATOM 612 C C . GLY A 1 80 ? -9.332 3.714 1.707 1.00 94.56 80 GLY A C 1
ATOM 613 O O . GLY A 1 80 ? -10.091 4.608 2.057 1.00 94.56 80 GLY A O 1
ATOM 614 N N . THR A 1 81 ? -9.485 2.435 2.054 1.00 96.75 81 THR A N 1
ATOM 615 C CA . THR A 1 81 ? -10.613 1.917 2.847 1.00 96.75 81 THR A CA 1
ATOM 616 C C . THR A 1 81 ? -10.377 1.963 4.358 1.00 96.75 81 THR A C 1
ATOM 618 O O . THR A 1 81 ? -11.219 1.528 5.141 1.00 96.75 81 THR A O 1
ATOM 621 N N . VAL A 1 82 ? -9.210 2.452 4.801 1.00 97.94 82 VAL A N 1
ATOM 622 C CA . VAL A 1 82 ? -8.915 2.594 6.233 1.00 97.94 82 VAL A CA 1
ATOM 623 C C . VAL A 1 82 ? -9.872 3.613 6.852 1.00 97.94 82 VAL A C 1
ATOM 625 O O . VAL A 1 82 ? -9.831 4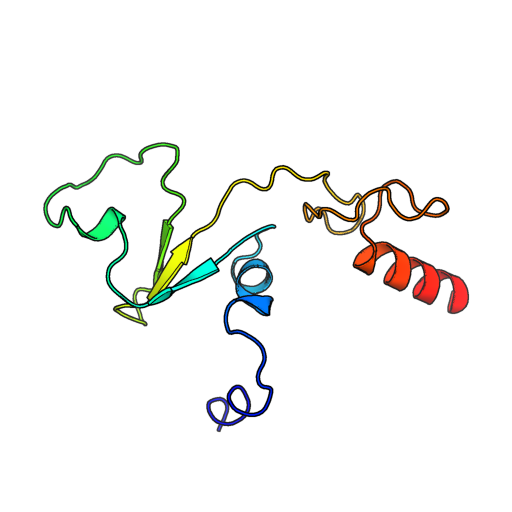.791 6.496 1.00 97.94 82 VAL A O 1
ATOM 628 N N . GLY A 1 83 ? -10.686 3.154 7.805 1.00 96.69 83 GLY A N 1
ATOM 629 C CA . GLY A 1 83 ? -11.700 3.963 8.491 1.00 96.69 83 GLY A CA 1
ATOM 630 C C . GLY A 1 83 ? -13.136 3.776 7.995 1.00 96.69 83 GLY A C 1
ATOM 631 O O . GLY A 1 83 ? -14.045 4.347 8.598 1.00 96.69 83 GLY A O 1
ATOM 632 N N . ASP A 1 84 ? -13.363 2.971 6.952 1.00 97.50 84 ASP A N 1
ATOM 633 C CA . ASP A 1 84 ? -14.715 2.679 6.448 1.00 97.50 84 ASP A CA 1
ATOM 634 C C . ASP A 1 84 ? -15.514 1.775 7.406 1.00 97.50 84 ASP A C 1
ATOM 636 O O . ASP A 1 84 ? -16.734 1.911 7.540 1.00 97.50 84 ASP A O 1
ATOM 640 N N . ASP A 1 85 ? -14.830 0.859 8.096 1.00 97.06 85 ASP A N 1
ATOM 641 C CA . ASP A 1 85 ? -15.427 -0.048 9.075 1.00 97.06 85 ASP A CA 1
ATOM 642 C C . ASP A 1 85 ? -15.443 0.596 10.472 1.00 97.06 85 ASP A C 1
ATOM 644 O O . ASP A 1 85 ? -14.402 0.926 11.038 1.00 97.06 85 ASP A O 1
ATOM 648 N N . LYS A 1 86 ? -16.634 0.767 11.060 1.00 97.06 86 LYS A N 1
ATOM 649 C CA . LYS A 1 86 ? -16.794 1.371 12.395 1.00 97.06 86 LYS A CA 1
ATOM 650 C C . LYS A 1 86 ? -16.316 0.473 13.534 1.00 97.06 86 LYS A C 1
ATOM 652 O O . LYS A 1 86 ? -15.978 0.995 14.593 1.00 97.06 86 LYS A O 1
ATOM 657 N N . GLU A 1 87 ? -16.358 -0.843 13.348 1.00 97.19 87 GLU A N 1
ATOM 658 C CA . GLU A 1 87 ? -15.883 -1.814 14.337 1.00 97.19 87 GLU A CA 1
ATOM 659 C C . GLU A 1 87 ? -14.349 -1.846 14.362 1.00 97.19 87 GLU A C 1
ATOM 661 O O . GLU A 1 87 ? -13.749 -1.965 15.429 1.00 97.19 87 GLU A O 1
ATOM 666 N N . TYR A 1 88 ? -13.724 -1.629 13.200 1.00 97.69 88 TYR A N 1
ATOM 667 C CA . TYR A 1 88 ? -12.272 -1.611 13.019 1.00 97.69 88 TYR A CA 1
ATOM 668 C C . TYR A 1 88 ? -11.792 -0.318 12.322 1.00 97.69 88 TYR A C 1
ATOM 670 O O . TYR A 1 88 ? -11.305 -0.363 11.188 1.00 97.69 88 TYR A O 1
ATOM 678 N N . PRO A 1 89 ? -11.897 0.852 12.986 1.00 97.94 89 PRO A N 1
ATOM 679 C CA . PRO A 1 89 ? -11.698 2.165 12.358 1.00 97.94 89 PRO A CA 1
ATOM 680 C C . PRO A 1 89 ? -10.248 2.472 11.950 1.00 97.94 89 PRO A C 1
ATOM 682 O O . PRO A 1 89 ? -9.991 3.452 11.254 1.00 97.94 89 PRO A O 1
ATOM 685 N N . ASP A 1 90 ? -9.280 1.672 12.389 1.00 97.88 90 ASP A N 1
ATOM 686 C CA . ASP A 1 90 ? -7.858 1.793 12.061 1.00 97.88 90 ASP A CA 1
ATOM 687 C C . ASP A 1 90 ? -7.373 0.730 11.058 1.00 97.88 90 ASP A C 1
ATOM 689 O O . ASP A 1 90 ? -6.179 0.678 10.725 1.00 97.88 90 ASP A O 1
ATOM 693 N N . LEU A 1 91 ? -8.286 -0.104 10.546 1.00 98.31 91 LEU A N 1
ATOM 694 C CA . LEU A 1 91 ? -7.995 -1.173 9.596 1.00 98.31 91 LEU A CA 1
ATOM 695 C C . LEU A 1 91 ? -8.568 -0.873 8.209 1.00 98.31 91 LEU A C 1
ATOM 697 O O . LEU A 1 91 ? -9.592 -0.214 8.063 1.00 98.31 91 LEU A O 1
ATOM 701 N N . SER A 1 92 ? -7.890 -1.378 7.177 1.00 97.50 92 SER A N 1
ATOM 702 C CA . SER A 1 92 ? -8.458 -1.454 5.827 1.00 97.50 92 SER A CA 1
ATOM 703 C C . SER A 1 92 ? -9.497 -2.572 5.751 1.00 97.50 92 SER A C 1
ATOM 705 O O . SER A 1 92 ? -9.422 -3.524 6.530 1.00 97.50 92 SER A O 1
ATOM 707 N N . ALA A 1 93 ? -10.403 -2.522 4.770 1.00 97.12 93 ALA A N 1
ATOM 708 C CA . ALA A 1 93 ? -11.459 -3.527 4.602 1.00 97.12 93 ALA A CA 1
ATOM 709 C C . ALA A 1 93 ? -10.907 -4.968 4.576 1.00 97.12 93 ALA A C 1
ATOM 711 O O . ALA A 1 93 ? -11.377 -5.836 5.308 1.00 97.12 93 ALA A O 1
ATOM 712 N N . ARG A 1 94 ? -9.817 -5.200 3.826 1.00 95.25 94 ARG A N 1
ATOM 713 C CA . ARG A 1 94 ? -9.133 -6.505 3.761 1.00 95.25 94 ARG A CA 1
ATOM 714 C C . ARG A 1 94 ? -8.662 -6.988 5.134 1.00 95.25 94 ARG A C 1
ATOM 716 O O . ARG A 1 94 ? -8.772 -8.168 5.463 1.00 95.25 94 ARG A O 1
ATOM 723 N N . ASP A 1 95 ? -8.054 -6.093 5.906 1.00 97.69 95 ASP A N 1
ATOM 724 C CA . ASP A 1 95 ? -7.470 -6.458 7.191 1.00 97.69 95 ASP A CA 1
ATOM 725 C C . ASP A 1 95 ? -8.541 -6.612 8.276 1.00 97.69 95 ASP A C 1
ATOM 727 O O . ASP A 1 95 ? -8.379 -7.498 9.116 1.00 97.69 95 ASP A O 1
ATOM 731 N N . ALA A 1 96 ? -9.618 -5.820 8.218 1.00 98.31 96 ALA A N 1
ATOM 732 C CA . ALA A 1 96 ? -10.799 -5.938 9.070 1.00 98.31 96 ALA A CA 1
ATOM 733 C C . ALA A 1 96 ? -11.510 -7.285 8.867 1.00 98.31 96 ALA A C 1
ATOM 735 O O . ALA A 1 96 ? -11.728 -8.006 9.839 1.00 98.31 96 ALA A O 1
ATOM 736 N N . ASP A 1 97 ? -11.762 -7.695 7.619 1.00 97.8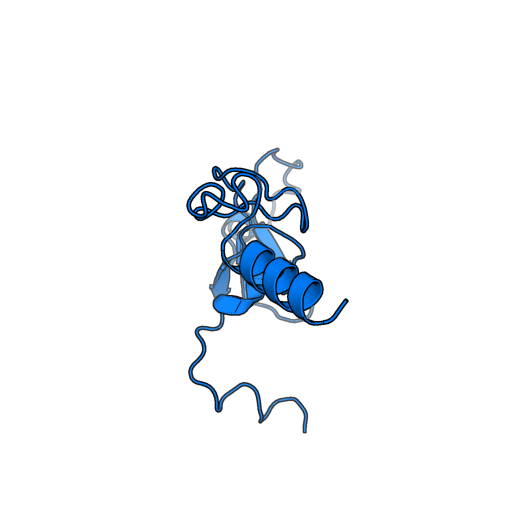8 97 ASP A N 1
ATOM 737 C CA . ASP A 1 97 ? -12.368 -9.001 7.311 1.00 97.88 97 ASP A CA 1
ATOM 738 C C . ASP A 1 97 ? -11.550 -10.163 7.877 1.00 97.88 97 ASP A C 1
ATOM 740 O O . ASP A 1 97 ? -12.085 -11.107 8.461 1.00 97.88 97 ASP A O 1
ATOM 744 N N . ALA A 1 98 ? -10.227 -10.078 7.756 1.00 96.75 98 ALA A N 1
ATOM 745 C CA . ALA A 1 98 ? -9.348 -11.113 8.267 1.00 96.75 98 ALA A CA 1
ATOM 746 C C . ALA A 1 98 ? -9.238 -11.113 9.807 1.00 96.75 98 ALA A C 1
ATOM 748 O O . ALA A 1 98 ? -8.996 -12.176 10.378 1.00 96.75 98 ALA A O 1
ATOM 749 N N . VAL A 1 99 ? -9.412 -9.971 10.487 1.00 97.25 99 VAL A N 1
ATOM 750 C CA . VAL A 1 99 ? -9.528 -9.929 11.960 1.00 97.25 99 VAL A CA 1
ATOM 751 C C . VAL A 1 99 ? -10.865 -10.515 12.405 1.00 97.25 99 VAL A C 1
ATOM 753 O O . VAL A 1 99 ? -10.877 -11.403 13.247 1.00 97.25 99 VAL A O 1
ATOM 756 N N . ARG A 1 100 ? -11.970 -10.129 11.766 1.00 97.00 100 ARG A N 1
ATOM 757 C CA . ARG A 1 100 ? -13.306 -10.669 12.047 1.00 97.00 100 ARG A CA 1
ATOM 758 C C . ARG A 1 100 ? -13.363 -12.187 11.880 1.00 97.00 100 ARG A C 1
ATOM 760 O O . ARG A 1 100 ? -13.916 -12.896 12.721 1.00 97.00 100 ARG A O 1
ATOM 767 N N . TRP A 1 101 ? -12.747 -12.714 10.821 1.00 97.12 101 TRP A N 1
ATOM 768 C CA . TRP A 1 101 ? -12.606 -14.160 10.655 1.00 97.12 101 TRP A CA 1
ATOM 769 C C . TRP A 1 101 ? -11.835 -14.787 11.825 1.00 97.12 101 TRP A C 1
ATOM 771 O O . TRP A 1 101 ? -12.299 -15.771 12.391 1.00 97.12 101 TRP A O 1
ATOM 781 N N . TRP A 1 102 ? -10.707 -14.204 12.239 1.00 96.44 102 TRP A N 1
ATOM 782 C CA . TRP A 1 102 ? -9.933 -14.704 13.380 1.00 96.44 102 TRP A CA 1
ATOM 783 C C . TRP A 1 102 ? -10.728 -14.677 14.692 1.00 96.44 102 TRP A C 1
ATOM 785 O O . TRP A 1 102 ? -10.719 -15.666 15.418 1.00 96.44 102 TRP A O 1
ATOM 795 N N . ASP A 1 103 ? -11.462 -13.600 14.966 1.00 95.31 103 ASP A N 1
ATOM 796 C CA . ASP A 1 103 ? -12.263 -13.444 16.186 1.00 95.31 103 ASP A CA 1
ATOM 797 C C . ASP A 1 103 ? -13.377 -14.500 16.288 1.00 95.31 103 ASP A C 1
ATOM 799 O O . ASP A 1 103 ? -13.691 -14.967 17.380 1.00 95.31 103 ASP A O 1
ATOM 803 N N . THR A 1 104 ? -13.930 -14.938 15.151 1.00 95.88 104 THR A N 1
ATOM 804 C CA . THR A 1 104 ? -14.933 -16.023 15.098 1.00 95.88 104 THR A CA 1
ATOM 805 C C . THR A 1 104 ? -14.343 -17.433 15.220 1.00 95.88 104 THR A C 1
ATOM 807 O O . THR A 1 104 ? -15.093 -18.381 15.446 1.00 95.88 104 THR A O 1
ATOM 810 N N . HIS A 1 105 ? -13.023 -17.585 15.075 1.00 94.44 105 HIS A N 1
ATOM 811 C CA . HIS A 1 105 ? -12.310 -18.873 15.100 1.00 94.44 105 HIS A CA 1
ATOM 812 C C . HIS A 1 105 ? -11.302 -18.978 16.254 1.00 94.44 105 HIS A C 1
ATOM 814 O O . HIS A 1 105 ? -10.471 -19.892 16.266 1.00 94.44 105 HIS A O 1
ATOM 820 N N . ARG A 1 106 ? -11.350 -18.036 17.197 1.00 74.56 106 ARG A N 1
ATOM 821 C CA . ARG A 1 106 ? -10.494 -18.005 18.380 1.00 74.56 106 ARG A CA 1
ATOM 822 C C . ARG A 1 106 ? -11.046 -18.856 19.519 1.00 74.56 106 ARG A C 1
ATOM 824 O O . ARG A 1 106 ? -12.280 -18.886 19.706 1.00 74.56 106 ARG A O 1
#

Secondary structure (DSSP, 8-state):
-GGGSSGGG---TTTTHHHHTTSS--EEEES--GGGS-TT------TT--EEE-TTSTTEEEE-----SPBPTTT--B-TTTT--SSSTTS-HHHHHHHHHHHHT-